Protein AF-A0A9D6KV02-F1 (afdb_monomer)

Solvent-accessible surface area (backbone atoms only — not comparable to full-atom values): 10091 Å² total; per-residue (Å²): 107,72,66,57,52,49,53,54,52,37,73,76,33,84,81,65,69,46,78,44,68,48,78,62,62,64,63,90,76,73,94,78,85,58,59,56,66,60,50,36,53,52,52,52,52,53,48,44,54,51,45,50,55,50,26,74,73,31,97,54,33,43,70,50,63,55,29,54,71,45,64,37,100,57,40,92,70,28,36,41,98,81,69,49,51,65,32,66,74,56,52,51,51,52,52,52,52,48,38,58,74,78,36,56,73,59,57,38,94,46,91,88,52,45,41,70,38,26,28,70,44,34,56,71,57,43,50,33,35,75,72,65,78,39,94,44,56,53,58,46,34,76,76,46,28,64,83,70,65,57,56,62,48,43,97,70,77,60,68,67,45,44,76,69,65,77,44,82,78,133

Nearest PDB structures (foldseek):
  2hsj-assembly1_D  TM=6.815E-01  e=3.889E-03  Streptococcus pneumoniae TIGR4
  8ik1-assembly2_B  TM=6.808E-01  e=4.193E-02  Geobacillus sp. PA-3
  7e16-assembly2_B  TM=6.467E-01  e=3.700E-02  Geobacillus thermodenitrificans
  8ik1-assembly1_A  TM=6.399E-01  e=3.939E-02  Geobacillus sp. PA-3
  3iqx-assembly1_B  TM=4.092E-01  e=9.707E+00  Thermochaetoides thermophila

Sequence (170 aa):
ALETLHVVARSANPRLKTIVTVSPVPLETTFSGQDIFVANMHSKSVLRAAAERFAQAHADVDYFPSYEMVLGPARNEAFARDCLHVRDPLVRAVIGRFVELYLPNLRSGDPNFVEMLYLAANPDVEDAIRRGELISGFHHWRDIGQREGRRLAPEVIPESLYTLGVIDPP

Mean predicted aligned error: 10.39 Å

Secondary structure (DSSP, 8-state):
-HHHHHHHHHHH-TT--EEE----PPPS--SSSS-HHHHHHHHHHHHHHHHHHHHHH-TTEEE--HHHHHHSTTGGGTB-TTSSSBPHHHHHHHHHHHHHHH-TTTS-SSTT--HHHHHHH-HHHHHHHHTTS-S-HHHHIIIIITTTT--SS-SS--HHHHHTTSS---

Structure (mmCIF, N/CA/C/O backbone):
data_AF-A0A9D6KV02-F1
#
_entry.id   AF-A0A9D6KV02-F1
#
loop_
_atom_site.group_PDB
_atom_site.id
_atom_site.type_symbol
_atom_site.label_atom_id
_atom_site.label_alt_id
_atom_site.label_comp_id
_atom_site.label_asym_id
_atom_site.label_entity_id
_atom_site.label_seq_id
_atom_site.pdbx_PDB_ins_code
_atom_site.Cartn_x
_atom_site.Cartn_y
_atom_site.Cartn_z
_atom_site.occupancy
_atom_site.B_iso_or_equiv
_atom_site.auth_seq_id
_atom_site.auth_comp_id
_atom_site.auth_asym_id
_atom_site.auth_atom_id
_atom_site.pdbx_PDB_model_num
ATOM 1 N N . ALA A 1 1 ? -18.320 4.561 2.878 1.00 83.75 1 ALA A N 1
ATOM 2 C CA . ALA A 1 1 ? -17.256 5.185 2.063 1.00 83.75 1 ALA A CA 1
ATOM 3 C C . ALA A 1 1 ? -16.499 4.140 1.245 1.00 83.75 1 ALA A C 1
ATOM 5 O O . ALA A 1 1 ? -16.629 4.183 0.031 1.00 83.75 1 ALA A O 1
ATOM 6 N N . LEU A 1 2 ? -15.794 3.182 1.873 1.00 92.25 2 LEU A N 1
ATOM 7 C CA . LEU A 1 2 ? -15.086 2.099 1.158 1.00 92.25 2 LEU A CA 1
ATOM 8 C C . LEU A 1 2 ? -16.003 1.315 0.207 1.00 92.25 2 LEU A C 1
ATOM 10 O O . LEU A 1 2 ? -15.686 1.183 -0.966 1.00 92.25 2 LEU A O 1
ATOM 14 N N . GLU A 1 3 ? -17.189 0.926 0.679 1.00 96.00 3 GLU A N 1
ATOM 15 C CA . GLU A 1 3 ? -18.205 0.248 -0.143 1.00 96.00 3 GLU A CA 1
ATOM 16 C C . GLU A 1 3 ? -18.599 1.042 -1.396 1.00 96.00 3 GLU A C 1
ATOM 18 O O . GLU A 1 3 ? -18.654 0.517 -2.502 1.00 96.00 3 GLU A O 1
ATOM 23 N N . THR A 1 4 ? -18.831 2.347 -1.246 1.00 95.94 4 THR A N 1
ATOM 24 C CA . THR A 1 4 ? -19.195 3.220 -2.367 1.00 95.94 4 THR A CA 1
ATOM 25 C C . THR A 1 4 ? -18.056 3.326 -3.380 1.00 95.94 4 THR A C 1
ATOM 27 O O . THR A 1 4 ? -18.296 3.219 -4.579 1.00 95.94 4 THR A O 1
ATOM 30 N N . LEU A 1 5 ? -16.817 3.497 -2.903 1.00 94.44 5 LEU A N 1
ATOM 31 C CA . LEU A 1 5 ? -15.619 3.515 -3.748 1.00 94.44 5 LEU A CA 1
ATOM 32 C C . LEU A 1 5 ? -15.464 2.205 -4.520 1.00 94.44 5 LEU A C 1
ATOM 34 O O . LEU A 1 5 ? -15.220 2.234 -5.723 1.00 94.44 5 LEU A O 1
ATOM 38 N N . HIS A 1 6 ? -15.660 1.076 -3.842 1.00 96.38 6 HIS A N 1
ATOM 39 C CA . HIS A 1 6 ? -15.595 -0.248 -4.441 1.00 96.38 6 HIS A CA 1
ATOM 40 C C . HIS A 1 6 ? -16.608 -0.406 -5.577 1.00 96.38 6 HIS A C 1
ATOM 42 O O . HIS A 1 6 ? -16.229 -0.731 -6.700 1.00 96.38 6 HIS A O 1
ATOM 48 N N . VAL A 1 7 ? -17.881 -0.086 -5.321 1.00 96.00 7 VAL A N 1
ATOM 49 C CA . VAL A 1 7 ? -18.949 -0.174 -6.327 1.00 96.00 7 VAL A CA 1
ATOM 50 C C . VAL A 1 7 ? -18.638 0.696 -7.543 1.00 96.00 7 VAL A C 1
ATOM 52 O O . VAL A 1 7 ? -18.736 0.223 -8.677 1.00 96.00 7 VAL A O 1
ATOM 55 N N . VAL A 1 8 ? -18.228 1.950 -7.332 1.00 96.81 8 VAL A N 1
ATOM 56 C CA . VAL A 1 8 ? -17.901 2.874 -8.430 1.00 96.81 8 VAL A CA 1
ATOM 57 C C . VAL A 1 8 ? -16.713 2.354 -9.242 1.00 96.81 8 VAL A C 1
ATOM 59 O O . VAL A 1 8 ? -16.792 2.274 -10.469 1.00 96.81 8 VAL A O 1
ATOM 62 N N . ALA A 1 9 ? -15.637 1.936 -8.576 1.00 93.56 9 ALA A N 1
ATOM 63 C CA . ALA A 1 9 ? -14.428 1.463 -9.242 1.00 93.56 9 ALA A CA 1
ATOM 64 C C . ALA A 1 9 ? -14.667 0.164 -10.035 1.00 93.56 9 ALA A C 1
ATOM 66 O O . ALA A 1 9 ? -14.190 0.027 -11.162 1.00 93.56 9 ALA A O 1
ATOM 67 N N . ARG A 1 10 ? -15.466 -0.762 -9.495 1.00 94.88 10 ARG A N 1
ATOM 68 C CA . ARG A 1 10 ? -15.833 -2.028 -10.150 1.00 94.88 10 ARG A CA 1
ATOM 69 C C . ARG A 1 10 ? -16.818 -1.843 -11.298 1.00 94.88 10 ARG A C 1
ATOM 71 O O . ARG A 1 10 ? -16.741 -2.578 -12.279 1.00 94.88 10 ARG A O 1
ATOM 78 N N . SER A 1 11 ? -17.693 -0.842 -11.208 1.00 95.75 11 SER A N 1
ATOM 79 C CA . SER A 1 11 ? -18.573 -0.458 -12.317 1.00 95.75 11 SER A CA 1
ATOM 80 C C . SER A 1 11 ? -17.769 0.078 -13.505 1.00 95.75 11 SER A C 1
ATOM 82 O O . SER A 1 11 ? -18.119 -0.192 -14.650 1.00 95.75 11 SER A O 1
ATOM 84 N N . ALA A 1 12 ? -16.668 0.791 -13.241 1.00 95.62 12 ALA A N 1
ATOM 85 C CA . ALA A 1 12 ? -15.749 1.251 -14.280 1.00 95.62 12 ALA A CA 1
ATOM 86 C C . ALA A 1 12 ? -14.837 0.128 -14.811 1.00 95.62 12 ALA A C 1
ATOM 88 O O . ALA A 1 12 ? -14.554 0.076 -16.006 1.00 95.62 12 ALA A O 1
ATOM 89 N N . ASN A 1 13 ? -14.375 -0.780 -13.943 1.00 94.75 13 ASN A N 1
ATOM 90 C CA . ASN A 1 13 ? -13.546 -1.921 -14.326 1.00 94.75 13 ASN A CA 1
ATOM 91 C C . ASN A 1 13 ? -13.897 -3.186 -13.511 1.00 94.75 13 ASN A C 1
ATOM 93 O O . ASN A 1 13 ? -13.367 -3.381 -12.412 1.00 94.75 13 ASN A O 1
ATOM 97 N N . PRO A 1 14 ? -14.688 -4.118 -14.079 1.00 93.38 14 PRO A N 1
ATOM 98 C CA . PRO A 1 14 ? -15.067 -5.372 -13.418 1.00 93.38 14 PRO A CA 1
ATOM 99 C C . PRO A 1 14 ? -13.917 -6.369 -13.199 1.00 93.38 14 PRO A C 1
ATOM 101 O O . PRO A 1 14 ? -14.134 -7.455 -12.660 1.00 93.38 14 PRO A O 1
ATOM 104 N N . ARG A 1 15 ? -12.694 -6.057 -13.641 1.00 92.19 15 ARG A N 1
ATOM 105 C CA . ARG A 1 15 ? -11.486 -6.857 -13.382 1.00 92.19 15 ARG A CA 1
ATOM 106 C C . ARG A 1 15 ? -10.552 -6.208 -12.361 1.00 92.19 15 ARG A C 1
ATOM 108 O O . ARG A 1 15 ? -9.529 -6.804 -12.037 1.00 92.19 15 ARG A O 1
ATOM 115 N N . LEU A 1 16 ? -10.880 -5.012 -11.866 1.00 91.62 16 LEU A N 1
ATOM 116 C CA . LEU A 1 16 ? -10.072 -4.317 -10.872 1.00 91.62 16 LEU A CA 1
ATOM 117 C C . LEU A 1 16 ? -9.958 -5.168 -9.604 1.00 91.62 16 LEU A C 1
ATOM 119 O O . LEU A 1 16 ? -10.975 -5.615 -9.080 1.00 91.62 16 LEU A O 1
ATOM 123 N N . LYS A 1 17 ? -8.730 -5.362 -9.127 1.00 94.00 17 LYS A N 1
ATOM 124 C CA . LYS A 1 17 ? -8.439 -5.871 -7.785 1.00 94.00 17 LYS A CA 1
ATOM 125 C C . LYS A 1 17 ? -7.969 -4.704 -6.931 1.00 94.00 17 LYS A C 1
ATOM 127 O O . LYS A 1 17 ? -7.258 -3.834 -7.433 1.00 94.00 17 LYS A O 1
ATOM 132 N N . THR A 1 18 ? -8.359 -4.682 -5.666 1.00 95.50 18 THR A N 1
ATOM 133 C CA . THR A 1 18 ? -8.030 -3.590 -4.745 1.00 95.50 18 THR A CA 1
ATOM 134 C C . THR A 1 18 ? -7.154 -4.108 -3.619 1.00 95.50 18 THR A C 1
ATOM 136 O O . THR A 1 18 ? -7.405 -5.176 -3.076 1.00 95.50 18 THR A O 1
ATOM 139 N N . ILE A 1 19 ? -6.150 -3.327 -3.231 1.00 96.75 19 ILE A N 1
ATOM 140 C CA . ILE A 1 19 ? -5.384 -3.572 -2.011 1.00 96.75 19 ILE A CA 1
ATOM 141 C C . ILE A 1 19 ? -5.677 -2.422 -1.054 1.00 96.75 19 ILE A C 1
ATOM 143 O O . ILE A 1 19 ? -5.558 -1.254 -1.428 1.00 96.75 19 ILE A O 1
ATOM 147 N N . VAL A 1 20 ? -6.073 -2.747 0.172 1.00 97.06 20 VAL A N 1
ATOM 148 C CA . VAL A 1 20 ? -6.312 -1.783 1.247 1.00 97.06 20 VAL A CA 1
ATOM 149 C C . VAL A 1 20 ? -5.268 -1.969 2.347 1.00 97.06 20 VAL A C 1
ATOM 151 O O . VAL A 1 20 ? -4.855 -3.080 2.656 1.00 97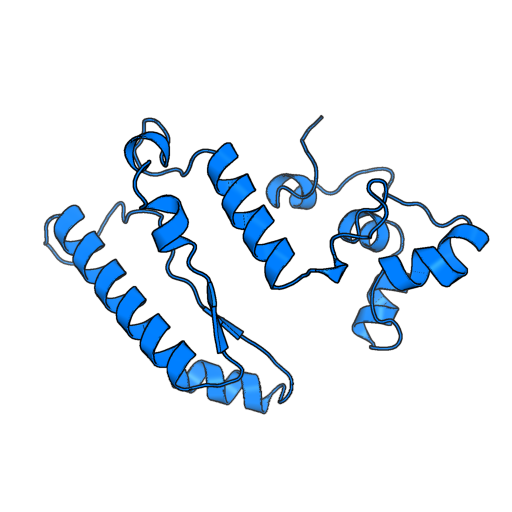.06 20 VAL A O 1
ATOM 154 N N . THR A 1 21 ? -4.812 -0.875 2.949 1.00 96.44 21 THR A N 1
ATOM 155 C CA . THR A 1 21 ? -3.851 -0.901 4.059 1.00 96.44 21 THR A CA 1
ATOM 156 C C . THR A 1 21 ? -4.134 0.242 5.023 1.00 96.44 21 THR A C 1
ATOM 158 O O . THR A 1 21 ? -4.676 1.279 4.636 1.00 96.44 21 THR A O 1
ATOM 161 N N . VAL A 1 22 ? -3.716 0.085 6.278 1.00 96.00 22 VAL A N 1
ATOM 162 C CA . VAL A 1 22 ? -3.598 1.199 7.226 1.00 96.00 22 VAL A CA 1
ATOM 163 C C . VAL A 1 22 ? -2.154 1.686 7.226 1.00 96.00 22 VAL A C 1
ATOM 165 O O . VAL A 1 22 ? -1.230 0.883 7.241 1.00 96.00 22 VAL A O 1
ATOM 168 N N . SER A 1 23 ? -1.941 3.001 7.179 1.00 91.62 23 SER A N 1
ATOM 169 C CA . SER A 1 23 ? -0.585 3.555 7.258 1.00 91.62 23 SER A CA 1
ATOM 170 C C . SER A 1 23 ? -0.049 3.473 8.696 1.00 91.62 23 SER A C 1
ATOM 172 O O . SER A 1 23 ? -0.779 3.856 9.620 1.00 91.62 23 SER A O 1
ATOM 174 N N . PRO A 1 24 ? 1.209 3.051 8.912 1.00 88.94 24 PRO A N 1
ATOM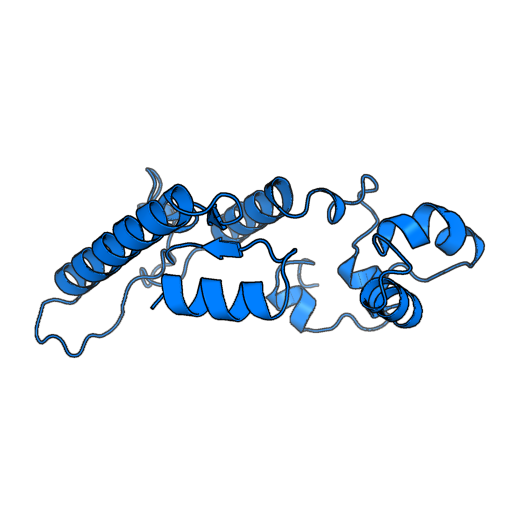 175 C CA . PRO A 1 24 ? 1.849 3.043 10.229 1.00 88.94 24 PRO A CA 1
ATOM 176 C C . PRO A 1 24 ? 2.282 4.425 10.722 1.00 88.94 24 PRO A C 1
ATOM 178 O O . PRO A 1 24 ? 2.598 4.568 11.900 1.00 88.94 24 PRO A O 1
ATOM 181 N N . VAL A 1 25 ? 2.282 5.437 9.848 1.00 88.25 25 VAL A N 1
ATOM 182 C CA . VAL A 1 25 ? 2.741 6.790 10.184 1.00 88.25 25 VAL A CA 1
ATOM 183 C C . VAL A 1 25 ? 1.822 7.398 11.255 1.00 88.25 25 VAL A C 1
ATOM 185 O O . VAL A 1 25 ? 0.601 7.457 11.026 1.00 88.25 25 VAL A O 1
ATOM 188 N N . PRO A 1 26 ? 2.357 7.805 12.422 1.00 84.56 26 PRO A N 1
ATOM 189 C CA . PRO A 1 26 ? 1.577 8.438 13.480 1.00 84.56 26 PRO A CA 1
ATOM 190 C C . PRO A 1 26 ? 0.970 9.772 13.036 1.00 84.56 26 PRO A C 1
ATOM 192 O O . PRO A 1 26 ? 1.524 10.470 12.193 1.00 84.56 26 PRO A O 1
ATOM 195 N N . LEU A 1 27 ? -0.171 10.140 13.619 1.00 85.31 27 LEU A N 1
ATOM 196 C CA . LEU A 1 27 ? -0.705 11.495 13.488 1.00 85.31 27 LEU A CA 1
ATOM 197 C C . LEU A 1 27 ? 0.160 12.489 14.274 1.00 85.31 27 LEU A C 1
ATOM 199 O O . LEU A 1 27 ? 0.480 12.240 15.434 1.00 85.31 27 LEU A O 1
ATOM 203 N N . GLU A 1 28 ? 0.465 13.633 13.662 1.00 78.12 28 GLU A N 1
ATOM 204 C CA . GLU A 1 28 ? 1.192 14.737 14.309 1.00 78.12 28 GLU A CA 1
ATOM 205 C C . GLU A 1 28 ? 0.257 15.725 15.017 1.00 78.12 28 GLU A C 1
ATOM 207 O O . GLU A 1 28 ? 0.569 16.232 16.091 1.00 78.12 28 GLU A O 1
ATOM 212 N N . THR A 1 29 ? -0.910 15.999 14.428 1.00 79.81 29 THR A N 1
ATOM 213 C CA . THR A 1 29 ? -1.909 16.924 14.975 1.00 79.81 29 THR A CA 1
ATOM 214 C C . THR A 1 29 ? -3.323 16.394 14.754 1.00 79.81 29 THR A C 1
ATOM 216 O O . THR A 1 29 ? -3.580 15.586 13.860 1.00 79.81 29 THR A O 1
ATOM 219 N N . THR A 1 30 ? -4.256 16.826 15.602 1.00 80.38 30 THR A N 1
ATOM 220 C CA . THR A 1 30 ? -5.675 16.466 15.515 1.00 80.38 30 THR A CA 1
ATOM 221 C C . THR A 1 30 ? -6.550 17.637 15.952 1.00 80.38 30 THR A C 1
ATOM 223 O O . THR A 1 30 ? -6.220 18.353 16.895 1.00 80.38 30 THR A O 1
ATOM 226 N N . PHE A 1 31 ? -7.707 17.802 15.310 1.00 84.19 31 PHE A N 1
ATOM 227 C CA . PHE A 1 31 ? -8.739 18.770 15.706 1.00 84.19 31 PHE A CA 1
ATOM 228 C C . PHE A 1 31 ? -9.739 18.192 16.723 1.00 84.19 31 PHE A C 1
ATOM 230 O O . PHE A 1 31 ? -10.785 18.782 16.972 1.00 84.19 31 PHE A O 1
ATOM 237 N N . SER A 1 32 ? -9.450 17.022 17.303 1.00 83.62 32 SER A N 1
ATOM 238 C CA . SER A 1 32 ? -10.363 16.325 18.2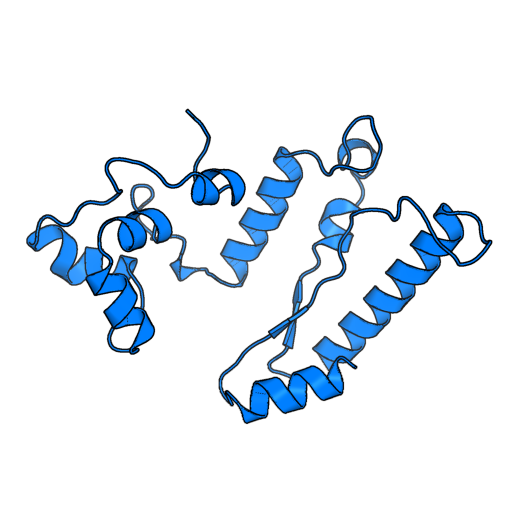19 1.00 83.62 32 SER A CA 1
ATOM 239 C C . SER A 1 32 ? -10.381 16.879 19.647 1.00 83.62 32 SER A C 1
ATOM 241 O O . SER A 1 32 ? -11.213 16.451 20.442 1.00 83.62 32 SER A O 1
ATOM 243 N N . GLY A 1 33 ? -9.451 17.773 20.005 1.00 85.88 33 GLY A N 1
ATOM 244 C CA . GLY A 1 33 ? -9.270 18.246 21.385 1.00 85.88 33 GLY A CA 1
ATOM 245 C C . GLY A 1 33 ? -8.774 17.168 22.363 1.00 85.88 33 GLY A C 1
ATOM 246 O O . GLY A 1 33 ? -8.701 17.420 23.562 1.00 85.88 33 GLY A O 1
ATOM 247 N N . GLN A 1 34 ? -8.445 15.971 21.867 1.00 89.38 34 GLN A N 1
ATOM 248 C CA . GLN A 1 34 ? -7.885 14.869 22.648 1.00 89.38 34 GLN A CA 1
ATOM 249 C C . GLN A 1 34 ? -6.358 14.860 22.561 1.00 89.38 34 GLN A C 1
ATOM 251 O O . GLN A 1 34 ? -5.781 15.402 21.617 1.00 89.38 34 GLN A O 1
ATOM 256 N N . ASP A 1 35 ? -5.719 14.176 23.512 1.00 92.25 35 ASP A N 1
ATOM 257 C CA . ASP A 1 35 ? -4.299 13.840 23.416 1.00 92.25 35 ASP A CA 1
ATOM 258 C C . ASP A 1 35 ? -3.991 13.136 22.082 1.00 92.25 35 ASP A C 1
ATOM 260 O O . ASP A 1 35 ? -4.752 12.278 21.618 1.00 92.25 35 ASP A O 1
ATOM 264 N N . ILE A 1 36 ? -2.869 13.509 21.463 1.00 90.75 36 ILE A N 1
ATOM 265 C CA . ILE A 1 36 ? -2.509 13.051 20.120 1.00 90.75 36 ILE A CA 1
ATOM 266 C C . ILE A 1 36 ? -2.304 11.535 20.058 1.00 90.75 36 ILE A C 1
ATOM 268 O O . ILE A 1 36 ? -2.693 10.911 19.070 1.00 90.75 36 ILE A O 1
ATOM 272 N N . PHE A 1 37 ? -1.776 10.907 21.113 1.00 88.75 37 PHE A N 1
ATOM 273 C CA . PHE A 1 37 ? -1.589 9.459 21.142 1.00 88.75 37 PHE A CA 1
ATOM 274 C C . PHE A 1 37 ? -2.925 8.737 21.252 1.00 88.75 37 PHE A C 1
ATOM 276 O O . PHE A 1 37 ? -3.147 7.759 20.538 1.00 88.75 37 PHE A O 1
ATOM 283 N N . VAL A 1 38 ? -3.835 9.241 22.090 1.00 92.25 38 VAL A N 1
ATOM 284 C CA . VAL A 1 38 ? -5.195 8.696 22.216 1.00 92.25 38 VAL A CA 1
ATOM 285 C C . VAL A 1 38 ? -5.946 8.818 20.889 1.00 92.25 38 VAL A C 1
ATOM 287 O O . VAL A 1 38 ? -6.513 7.835 20.407 1.00 92.25 38 VAL A O 1
ATOM 290 N N . ALA A 1 39 ? -5.896 9.991 20.255 1.00 92.62 39 ALA A N 1
ATOM 291 C CA . ALA A 1 39 ? -6.536 10.232 18.966 1.00 92.62 39 ALA A CA 1
ATOM 292 C C . ALA A 1 39 ? -5.943 9.352 17.852 1.00 92.62 39 ALA A C 1
ATOM 294 O O . ALA A 1 39 ? -6.688 8.757 17.068 1.00 92.62 39 ALA A O 1
ATOM 295 N N . ASN A 1 40 ? -4.614 9.217 17.804 1.00 91.50 40 ASN A N 1
ATOM 296 C CA . ASN A 1 40 ? -3.922 8.352 16.853 1.00 91.50 40 ASN A CA 1
ATOM 297 C C . ASN A 1 40 ? -4.295 6.879 17.054 1.00 91.50 40 ASN A C 1
ATOM 299 O O . ASN A 1 40 ? -4.652 6.204 16.089 1.00 91.50 40 ASN A O 1
ATOM 303 N N . MET A 1 41 ? -4.276 6.387 18.295 1.00 92.25 41 MET A N 1
ATOM 304 C CA . MET A 1 41 ? -4.656 5.008 18.607 1.00 92.25 41 MET A CA 1
ATOM 305 C C . MET A 1 41 ? -6.100 4.712 18.211 1.00 92.25 41 MET A C 1
ATOM 307 O O . MET A 1 41 ? -6.363 3.685 17.582 1.00 92.25 41 MET A O 1
ATOM 311 N N . HIS A 1 42 ? -7.025 5.619 18.527 1.00 94.38 42 HIS A N 1
ATOM 312 C CA . HIS A 1 42 ? -8.426 5.480 18.147 1.00 94.38 42 HIS A CA 1
ATOM 313 C C . HIS A 1 42 ? -8.588 5.451 16.621 1.00 94.38 42 HIS A C 1
ATOM 315 O O . HIS A 1 42 ? -9.161 4.504 16.084 1.00 94.38 42 HIS A O 1
ATOM 321 N N . SER A 1 43 ? -8.019 6.433 15.917 1.00 93.81 43 SER A N 1
ATOM 322 C CA . SER A 1 43 ? -8.104 6.542 14.458 1.00 93.81 43 SER A CA 1
ATOM 323 C C . SER A 1 43 ? -7.554 5.298 13.753 1.00 93.81 43 SER A C 1
ATOM 325 O O . SER A 1 43 ? -8.248 4.684 12.941 1.00 93.81 43 SER A O 1
ATOM 327 N N . LYS A 1 44 ? -6.339 4.854 14.107 1.00 94.38 44 LYS A N 1
ATOM 328 C CA . LYS A 1 44 ? -5.711 3.685 13.473 1.00 94.38 44 LYS A CA 1
ATOM 329 C C . LYS A 1 44 ? -6.453 2.387 13.790 1.00 94.38 44 LYS A C 1
ATOM 331 O O . LYS A 1 44 ? -6.616 1.569 12.889 1.00 94.38 44 LYS A O 1
ATOM 336 N N . SER A 1 45 ? -6.966 2.222 15.012 1.00 95.38 45 SER A N 1
ATOM 337 C CA . SER A 1 45 ? -7.760 1.040 15.386 1.00 95.38 45 SER A CA 1
ATOM 338 C C . SER A 1 45 ? -9.076 0.968 14.607 1.00 95.38 45 SER A C 1
ATOM 340 O O . SER A 1 45 ? -9.428 -0.091 14.087 1.00 95.38 45 SER A O 1
ATOM 342 N N . VAL A 1 46 ? -9.779 2.100 14.461 1.00 96.31 46 VAL A N 1
ATOM 343 C CA . VAL A 1 46 ? -11.011 2.185 13.658 1.00 96.31 46 VAL A CA 1
ATOM 344 C C . VAL A 1 46 ? -10.723 1.882 12.188 1.00 96.31 46 VAL A C 1
ATOM 346 O O . VAL A 1 46 ? -11.414 1.056 11.590 1.00 96.31 46 VAL A O 1
ATOM 349 N N . LEU A 1 47 ? -9.683 2.493 11.611 1.00 96.69 47 LEU A N 1
ATOM 350 C CA . LEU A 1 47 ? -9.282 2.242 10.224 1.00 96.69 47 LEU A CA 1
ATOM 351 C C . LEU A 1 47 ? -8.888 0.781 10.000 1.00 96.69 47 LEU A C 1
ATOM 353 O O . LEU A 1 47 ? -9.263 0.199 8.984 1.00 96.69 47 LEU A O 1
ATOM 357 N N . ARG A 1 48 ? -8.183 0.167 10.954 1.00 97.06 48 ARG A N 1
ATOM 358 C CA . ARG A 1 48 ? -7.747 -1.227 10.851 1.00 97.06 48 ARG A CA 1
ATOM 359 C C . ARG A 1 48 ? -8.916 -2.197 10.874 1.00 97.06 48 ARG A C 1
ATOM 361 O O . ARG A 1 48 ? -8.961 -3.100 10.037 1.00 97.06 48 ARG A O 1
ATOM 368 N N . ALA A 1 49 ? -9.864 -1.988 11.785 1.00 97.62 49 ALA A N 1
ATOM 369 C CA . ALA A 1 49 ? -11.081 -2.787 11.858 1.00 97.62 49 ALA A CA 1
ATOM 370 C C . ALA A 1 49 ? -11.951 -2.612 10.602 1.00 97.62 49 ALA A C 1
ATOM 372 O O . ALA A 1 49 ? -12.493 -3.585 10.082 1.00 97.62 49 ALA A O 1
ATOM 373 N N . ALA A 1 50 ? -12.059 -1.384 10.083 1.00 97.81 50 ALA A N 1
ATOM 374 C CA . ALA A 1 50 ? -12.792 -1.105 8.851 1.00 97.81 50 ALA A CA 1
ATOM 375 C C . ALA A 1 50 ? -12.143 -1.769 7.625 1.00 97.81 50 ALA A C 1
ATOM 377 O O . ALA A 1 50 ? -12.852 -2.370 6.820 1.00 97.81 50 ALA A O 1
ATOM 378 N N . ALA A 1 51 ? -10.813 -1.699 7.504 1.00 97.88 51 ALA A N 1
ATOM 379 C CA . ALA A 1 51 ? -10.064 -2.325 6.418 1.00 97.88 51 ALA A CA 1
ATOM 380 C C . ALA A 1 51 ? -10.183 -3.857 6.441 1.00 97.88 51 ALA A C 1
ATOM 382 O O . ALA A 1 51 ? -10.415 -4.448 5.392 1.00 97.88 51 ALA A O 1
ATOM 383 N N . GLU A 1 52 ? -10.112 -4.483 7.626 1.00 97.38 52 GLU A N 1
ATOM 384 C CA . GLU A 1 52 ? -10.327 -5.933 7.779 1.00 97.38 52 GLU A CA 1
ATOM 385 C C . GLU A 1 52 ? -11.698 -6.340 7.257 1.00 97.38 52 GLU A C 1
ATOM 387 O O . GLU A 1 52 ? -11.822 -7.217 6.409 1.00 97.38 52 GLU A O 1
ATOM 392 N N . ARG A 1 53 ? -12.743 -5.677 7.764 1.00 97.94 53 ARG A N 1
ATOM 393 C CA . ARG A 1 53 ? -14.123 -6.003 7.409 1.00 97.94 53 ARG A CA 1
ATOM 394 C C . ARG A 1 53 ? -14.368 -5.830 5.918 1.00 97.94 53 ARG A C 1
ATOM 396 O O . ARG A 1 53 ? -15.104 -6.618 5.341 1.00 97.94 53 ARG A O 1
ATOM 403 N N . PHE A 1 54 ? -13.764 -4.809 5.317 1.00 98.12 54 PHE A N 1
ATOM 404 C CA . PHE A 1 54 ? -13.869 -4.559 3.888 1.00 98.12 54 PHE A CA 1
ATOM 405 C C . PHE A 1 54 ? -13.165 -5.653 3.069 1.00 98.12 54 PHE A C 1
ATOM 407 O O . PHE A 1 54 ? -13.781 -6.208 2.168 1.00 98.12 54 PHE A O 1
ATOM 414 N N . ALA A 1 55 ? -11.936 -6.042 3.419 1.00 98.12 55 ALA A N 1
ATOM 415 C CA . ALA A 1 55 ? -11.241 -7.137 2.737 1.00 98.12 55 ALA A CA 1
ATOM 416 C C . ALA A 1 55 ? -11.972 -8.486 2.891 1.00 98.12 55 ALA A C 1
ATOM 418 O O . ALA A 1 55 ? -12.125 -9.227 1.929 1.00 98.12 55 ALA A O 1
ATOM 419 N N . GLN A 1 56 ? -12.515 -8.786 4.075 1.00 97.75 56 GLN A N 1
ATOM 420 C CA . GLN A 1 56 ? -13.282 -10.017 4.307 1.00 97.75 56 GLN A CA 1
ATOM 421 C C . GLN A 1 56 ? -14.610 -10.070 3.537 1.00 97.75 56 GLN A C 1
ATOM 423 O O . GLN A 1 56 ? -15.110 -11.157 3.250 1.00 97.75 56 GLN A O 1
ATOM 428 N N . ALA A 1 57 ? -15.209 -8.916 3.235 1.00 97.81 57 ALA A N 1
ATOM 429 C CA . ALA A 1 57 ? -16.497 -8.838 2.552 1.00 97.81 57 ALA A CA 1
ATOM 430 C C . ALA A 1 57 ? -16.393 -8.997 1.026 1.00 97.81 57 ALA A C 1
ATOM 432 O O . ALA A 1 57 ? -17.386 -9.360 0.395 1.00 97.81 57 ALA A O 1
ATOM 433 N N . HIS A 1 58 ? -15.219 -8.749 0.435 1.00 97.31 58 HIS A N 1
ATOM 434 C CA . HIS A 1 58 ? -15.044 -8.656 -1.017 1.00 97.31 58 HIS A CA 1
ATOM 435 C C . HIS A 1 58 ? -13.870 -9.511 -1.495 1.00 97.31 58 HIS A C 1
ATOM 437 O O . HIS A 1 58 ? -12.719 -9.241 -1.174 1.00 97.31 58 HIS A O 1
ATOM 443 N N . ALA A 1 59 ? -14.145 -10.521 -2.323 1.00 95.94 59 ALA A N 1
ATOM 444 C CA . ALA A 1 59 ? -13.133 -11.482 -2.780 1.00 95.94 59 ALA A CA 1
ATOM 445 C C . ALA A 1 59 ? -12.028 -10.878 -3.676 1.00 95.94 59 ALA A C 1
ATOM 447 O O . ALA A 1 59 ? -10.990 -11.503 -3.886 1.00 95.94 59 ALA A O 1
ATOM 448 N N . ASP A 1 60 ? -12.251 -9.695 -4.245 1.00 96.19 60 ASP A N 1
ATOM 449 C CA . ASP A 1 60 ? -11.292 -8.951 -5.066 1.00 96.19 60 ASP A CA 1
ATOM 450 C C . ASP A 1 60 ? -10.561 -7.839 -4.294 1.00 96.19 60 ASP A C 1
ATOM 452 O O . ASP A 1 60 ? -9.854 -7.026 -4.900 1.00 96.19 60 ASP A O 1
ATOM 456 N N . VAL A 1 61 ? -10.710 -7.812 -2.967 1.00 97.88 61 VAL A N 1
A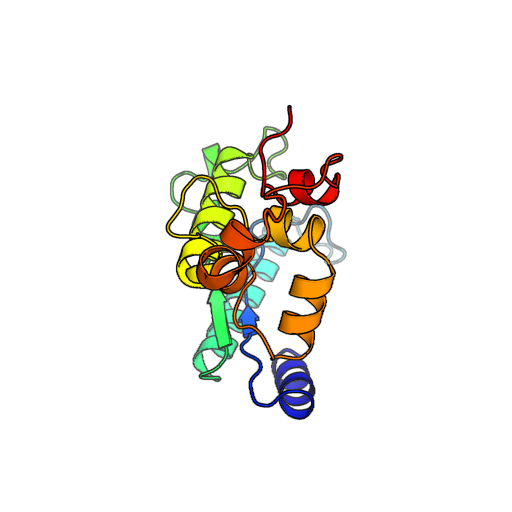TOM 457 C CA . VAL A 1 61 ? -10.024 -6.889 -2.065 1.00 97.88 61 VAL A CA 1
ATOM 458 C C . VAL A 1 61 ? -9.084 -7.669 -1.150 1.00 97.88 61 VAL A C 1
ATOM 460 O O . VAL A 1 61 ? -9.513 -8.587 -0.461 1.00 97.88 61 VAL A O 1
ATOM 463 N N . ASP A 1 62 ? -7.816 -7.265 -1.094 1.00 97.88 62 ASP A N 1
ATOM 464 C CA . ASP A 1 62 ? -6.839 -7.812 -0.147 1.00 97.88 62 ASP A CA 1
ATOM 465 C C . ASP A 1 62 ? -6.391 -6.751 0.869 1.00 97.88 62 ASP A C 1
ATOM 467 O O . ASP A 1 62 ? -6.324 -5.558 0.552 1.00 97.88 62 ASP A O 1
ATOM 471 N N . TYR A 1 63 ? -6.071 -7.176 2.091 1.00 97.88 63 TYR A N 1
ATOM 472 C CA . TYR A 1 63 ? -5.488 -6.316 3.119 1.00 97.88 63 TYR A CA 1
ATOM 473 C C . TYR A 1 63 ? -3.971 -6.510 3.171 1.00 97.88 63 TYR A C 1
ATOM 475 O O . TYR A 1 63 ? -3.474 -7.573 3.540 1.00 97.88 63 TYR A O 1
ATOM 483 N N . PHE A 1 64 ? -3.209 -5.455 2.874 1.00 97.50 64 PHE A N 1
ATOM 484 C CA . PHE A 1 64 ? -1.757 -5.479 3.035 1.00 97.50 64 PHE A CA 1
ATOM 485 C C . PHE A 1 64 ? -1.344 -4.980 4.433 1.00 97.50 64 PHE A C 1
ATOM 487 O O . PHE A 1 64 ? -1.631 -3.831 4.775 1.00 97.50 64 PHE A O 1
ATOM 494 N N . PRO A 1 65 ? -0.629 -5.785 5.246 1.00 95.69 65 PRO A N 1
ATOM 495 C CA . PRO A 1 65 ? -0.389 -5.493 6.662 1.00 95.69 65 PRO A CA 1
ATOM 496 C C . PRO A 1 65 ? 0.793 -4.541 6.916 1.00 95.69 65 PRO A C 1
ATOM 498 O O . PRO A 1 65 ? 1.616 -4.783 7.798 1.00 95.69 65 PRO A O 1
ATOM 501 N N . SER A 1 66 ? 0.911 -3.439 6.163 1.00 93.69 66 SER A N 1
ATOM 502 C CA . SER A 1 66 ? 2.031 -2.495 6.356 1.00 93.69 66 SER A CA 1
ATOM 503 C C . SER A 1 66 ? 2.031 -1.847 7.749 1.00 93.69 66 SER A C 1
ATOM 505 O O . SER A 1 66 ? 3.097 -1.582 8.306 1.00 93.69 66 SER A O 1
ATOM 507 N N . TYR A 1 67 ? 0.847 -1.656 8.345 1.00 93.44 67 TYR A N 1
ATOM 508 C CA . TYR A 1 67 ? 0.677 -1.159 9.711 1.00 93.44 67 TYR A CA 1
ATOM 509 C C . TYR A 1 67 ? 1.359 -2.078 10.731 1.00 93.44 67 TYR A C 1
ATOM 511 O O . TYR A 1 67 ? 2.195 -1.637 11.521 1.00 93.44 67 TYR A O 1
ATOM 519 N N . GLU A 1 68 ? 1.042 -3.370 10.679 1.00 93.06 68 GLU A N 1
ATOM 520 C CA . GLU A 1 68 ? 1.574 -4.389 11.581 1.00 93.06 68 GLU A CA 1
ATOM 521 C C . GLU A 1 68 ? 3.061 -4.648 11.350 1.00 93.06 68 GLU A C 1
ATOM 523 O O . GLU A 1 68 ? 3.807 -4.823 12.311 1.00 93.06 68 GLU A O 1
ATOM 528 N N . MET A 1 69 ? 3.503 -4.642 10.090 1.00 90.88 69 MET A N 1
ATOM 529 C CA . MET A 1 69 ? 4.913 -4.834 9.740 1.00 90.88 69 MET A CA 1
ATOM 530 C C . MET A 1 69 ? 5.812 -3.772 10.379 1.00 90.88 69 MET A C 1
ATOM 532 O O . MET A 1 69 ? 6.933 -4.083 10.773 1.00 90.88 69 MET A O 1
ATOM 536 N N . VAL A 1 70 ? 5.321 -2.535 10.511 1.00 88.88 70 VAL A N 1
ATOM 537 C CA . VAL A 1 70 ? 6.076 -1.440 11.133 1.00 88.88 70 VAL A CA 1
ATOM 538 C C . VAL A 1 70 ? 5.893 -1.394 12.652 1.00 88.88 70 VAL A C 1
ATOM 540 O O . VAL A 1 70 ? 6.846 -1.110 13.373 1.00 88.88 70 VAL A O 1
ATOM 543 N N . LEU A 1 71 ? 4.699 -1.695 13.169 1.00 86.12 71 LEU A N 1
ATOM 544 C CA . LEU A 1 71 ? 4.412 -1.643 14.611 1.00 86.12 71 LEU A CA 1
ATOM 545 C C . LEU A 1 71 ? 4.715 -2.933 15.381 1.00 86.12 71 LEU A C 1
ATOM 547 O O . LEU A 1 71 ? 4.489 -2.978 16.591 1.00 86.12 71 LEU A O 1
ATOM 551 N N . GLY A 1 72 ? 5.218 -3.963 14.702 1.00 78.38 72 GLY A N 1
ATOM 552 C CA . GLY A 1 72 ? 5.623 -5.231 15.296 1.00 78.38 72 GLY A CA 1
ATOM 553 C C . GLY A 1 72 ? 6.733 -5.111 16.359 1.00 78.38 72 GLY A C 1
ATOM 554 O O . GLY A 1 72 ? 7.148 -4.016 16.746 1.00 78.38 72 GLY A O 1
ATOM 555 N N . PRO A 1 73 ? 7.258 -6.246 16.853 1.00 59.31 73 PRO A N 1
ATOM 556 C CA . PRO A 1 73 ? 8.099 -6.310 18.057 1.00 59.31 73 PRO A CA 1
ATOM 557 C C . PRO A 1 73 ? 9.401 -5.484 18.017 1.00 59.31 73 PRO A C 1
ATOM 559 O O . PRO A 1 73 ? 9.990 -5.240 19.065 1.00 59.31 73 PRO A O 1
ATOM 562 N N . ALA A 1 74 ? 9.822 -4.987 16.850 1.00 65.44 74 ALA A N 1
ATOM 563 C CA . ALA A 1 74 ? 10.950 -4.069 16.687 1.00 65.44 74 ALA A CA 1
ATOM 564 C C . ALA A 1 74 ? 10.535 -2.580 16.597 1.00 65.44 74 ALA A C 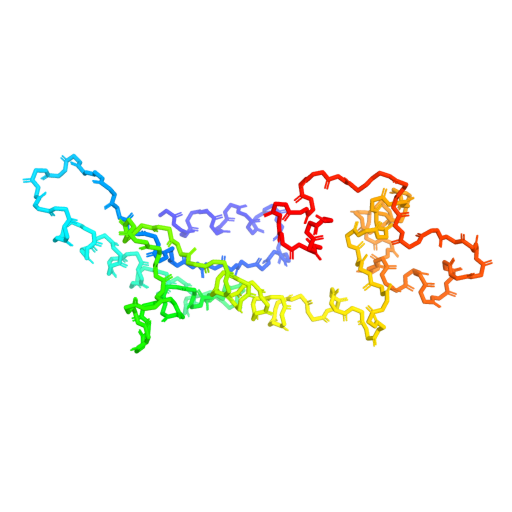1
ATOM 566 O O . ALA A 1 74 ? 11.245 -1.777 16.001 1.00 65.44 74 ALA A O 1
ATOM 567 N N . ARG A 1 75 ? 9.398 -2.165 17.180 1.00 65.38 75 ARG A N 1
ATOM 568 C CA . ARG A 1 75 ? 8.872 -0.783 17.084 1.00 65.38 75 ARG A CA 1
ATOM 569 C C . ARG A 1 75 ? 9.885 0.319 17.437 1.00 65.38 75 ARG A C 1
ATOM 571 O O . ARG A 1 75 ? 9.876 1.369 16.799 1.00 65.38 75 ARG A O 1
ATOM 578 N N . ASN A 1 76 ? 10.770 0.098 18.413 1.00 66.56 76 ASN A N 1
ATOM 579 C CA . ASN A 1 76 ? 11.805 1.080 18.800 1.00 66.56 76 ASN A CA 1
ATOM 580 C C . ASN A 1 76 ? 12.853 1.322 17.699 1.00 66.56 76 ASN A C 1
ATOM 582 O O . ASN A 1 76 ? 13.606 2.288 17.735 1.00 66.56 76 ASN A O 1
ATOM 586 N N . GLU A 1 77 ? 12.871 0.438 16.714 1.00 73.75 77 GLU A N 1
ATOM 587 C CA . GLU A 1 77 ? 13.710 0.436 15.532 1.00 73.75 77 GLU A CA 1
ATOM 588 C C . GLU A 1 77 ? 12.894 0.713 14.257 1.00 73.75 77 GLU A C 1
ATOM 590 O O . GLU A 1 77 ? 13.400 0.641 13.142 1.00 73.75 77 GLU A O 1
ATOM 595 N N . ALA A 1 78 ? 11.609 1.023 14.374 1.00 77.06 78 ALA A N 1
ATOM 596 C CA . ALA A 1 78 ? 10.785 1.273 13.203 1.00 77.06 78 ALA A CA 1
ATOM 597 C C . ALA A 1 78 ? 10.906 2.718 12.712 1.00 77.06 78 ALA A C 1
ATOM 599 O O . ALA A 1 78 ? 10.878 2.964 11.506 1.00 77.06 78 ALA A O 1
ATOM 600 N N . PHE A 1 79 ? 11.094 3.661 13.637 1.00 80.31 79 PHE A N 1
ATOM 601 C CA . PHE A 1 79 ? 11.060 5.094 13.362 1.00 80.31 79 PHE A CA 1
ATOM 602 C C . PHE A 1 79 ? 12.435 5.759 13.507 1.00 80.31 79 PHE A C 1
ATOM 604 O O . PHE A 1 79 ? 13.317 5.278 14.223 1.00 80.31 79 PHE A O 1
ATOM 611 N N . ALA A 1 80 ? 12.622 6.872 12.802 1.00 79.50 80 ALA A N 1
ATOM 612 C CA . ALA A 1 80 ? 13.723 7.797 12.990 1.00 79.50 80 ALA A CA 1
ATOM 613 C C . ALA A 1 80 ? 13.622 8.476 14.367 1.00 79.50 80 ALA A C 1
ATOM 615 O O . ALA A 1 80 ? 12.682 8.263 15.135 1.00 79.50 80 ALA A O 1
ATOM 616 N N . ARG A 1 81 ? 14.612 9.311 14.703 1.00 80.81 81 ARG A N 1
ATOM 617 C CA . ARG A 1 81 ? 14.683 9.973 16.020 1.00 80.81 81 ARG A CA 1
ATOM 618 C C . ARG A 1 81 ? 13.503 10.903 16.312 1.00 80.81 81 ARG A C 1
ATOM 620 O O . ARG A 1 81 ? 13.272 11.217 17.473 1.00 80.81 81 ARG A O 1
ATOM 627 N N . ASP A 1 82 ? 12.784 11.334 15.282 1.00 78.38 82 ASP A N 1
ATOM 628 C CA . ASP A 1 82 ? 11.565 12.134 15.403 1.00 78.38 82 ASP A CA 1
ATOM 629 C C . ASP A 1 82 ? 10.320 11.315 15.778 1.00 78.38 82 ASP A C 1
ATOM 631 O O . ASP A 1 82 ? 9.275 11.900 16.041 1.00 78.38 82 ASP A O 1
ATOM 635 N N . CYS A 1 83 ? 10.422 9.980 15.838 1.00 75.75 83 CYS A N 1
ATOM 636 C CA . CYS A 1 83 ? 9.317 9.057 16.104 1.00 75.75 83 CYS A CA 1
ATOM 637 C C . CYS A 1 83 ? 8.164 9.128 15.080 1.00 75.75 83 CYS A C 1
ATOM 639 O O . CYS A 1 83 ? 7.072 8.633 15.366 1.00 75.75 83 CYS A O 1
ATOM 641 N N . LEU A 1 84 ? 8.405 9.712 13.902 1.00 76.88 84 LEU A N 1
ATOM 642 C CA . LEU A 1 84 ? 7.409 9.947 12.853 1.00 76.88 84 LEU A CA 1
ATOM 643 C C . LEU A 1 84 ? 7.785 9.245 11.549 1.00 76.88 84 LEU A C 1
ATOM 645 O O . LEU A 1 84 ? 6.974 8.499 10.993 1.00 76.88 84 LEU A O 1
ATOM 649 N N . HIS A 1 85 ? 9.022 9.427 11.084 1.00 80.00 85 HIS A N 1
ATOM 650 C CA . HIS A 1 85 ? 9.477 8.848 9.823 1.00 80.00 85 HIS A CA 1
ATOM 651 C C . HIS A 1 85 ? 9.878 7.390 10.015 1.00 80.00 85 HIS A C 1
ATOM 653 O O . HIS A 1 85 ? 10.688 7.073 10.881 1.00 80.00 85 HIS A O 1
ATOM 659 N N . VAL A 1 86 ? 9.332 6.485 9.201 1.00 81.75 86 VAL A N 1
ATOM 660 C CA . VAL A 1 86 ? 9.779 5.085 9.181 1.00 81.75 86 VAL A CA 1
ATOM 661 C C . VAL A 1 86 ? 11.190 5.033 8.596 1.00 81.75 86 VAL A C 1
ATOM 663 O O . VAL A 1 86 ? 11.453 5.672 7.582 1.00 81.75 86 VAL A O 1
ATOM 666 N N . ARG A 1 87 ? 12.108 4.283 9.217 1.00 80.00 87 ARG A N 1
ATOM 667 C CA . ARG A 1 87 ? 13.495 4.181 8.729 1.00 80.00 87 ARG A CA 1
ATOM 668 C C . ARG A 1 87 ? 13.546 3.497 7.357 1.00 80.00 87 ARG A C 1
ATOM 670 O O . ARG A 1 87 ? 12.899 2.465 7.164 1.00 80.00 87 ARG A O 1
ATOM 677 N N . ASP A 1 88 ? 14.400 3.989 6.462 1.00 75.00 88 ASP A N 1
ATOM 678 C CA . ASP A 1 88 ? 14.533 3.486 5.084 1.00 75.00 88 ASP A CA 1
ATOM 679 C C . ASP A 1 88 ? 14.711 1.964 4.960 1.00 75.00 88 ASP A C 1
ATOM 681 O O . ASP A 1 88 ? 14.054 1.368 4.102 1.00 75.00 88 ASP A O 1
ATOM 685 N N . PRO A 1 89 ? 15.514 1.272 5.803 1.00 76.19 89 PRO A N 1
ATOM 686 C CA . PRO A 1 89 ? 15.633 -0.184 5.715 1.00 76.19 89 PRO A CA 1
ATOM 687 C C . PRO A 1 89 ? 14.295 -0.907 5.905 1.00 76.19 89 PRO A C 1
ATOM 689 O O . PRO A 1 89 ? 14.037 -1.926 5.265 1.00 76.19 89 PRO A O 1
ATOM 692 N N . LEU A 1 90 ? 13.422 -0.369 6.760 1.00 83.06 90 LEU A N 1
ATOM 693 C CA . LEU A 1 90 ? 12.111 -0.946 7.022 1.00 83.06 90 LEU A CA 1
ATOM 694 C C . LEU A 1 90 ? 11.114 -0.593 5.917 1.00 83.06 90 LEU A C 1
ATOM 696 O O . LEU A 1 90 ? 10.360 -1.467 5.495 1.00 83.06 90 LEU A O 1
ATOM 700 N N . VAL A 1 91 ? 11.157 0.635 5.385 1.00 83.19 91 VAL A N 1
ATOM 701 C CA . VAL A 1 91 ? 10.393 1.005 4.179 1.00 83.19 91 VAL A CA 1
ATOM 702 C C . VAL A 1 91 ? 10.729 0.046 3.037 1.00 83.19 91 VAL A C 1
ATOM 704 O O . VAL A 1 91 ? 9.831 -0.543 2.437 1.00 83.19 91 VAL A O 1
ATOM 707 N N . ARG A 1 92 ? 12.021 -0.202 2.799 1.00 77.00 92 ARG A N 1
ATOM 708 C CA . ARG A 1 92 ? 12.505 -1.132 1.773 1.00 77.00 92 ARG A CA 1
ATOM 709 C C . ARG A 1 92 ? 11.995 -2.557 1.990 1.00 77.00 92 ARG A C 1
ATOM 711 O O . ARG A 1 92 ? 11.588 -3.207 1.030 1.00 77.00 92 ARG A O 1
ATOM 718 N N . ALA A 1 93 ? 11.965 -3.037 3.233 1.00 82.88 93 ALA A N 1
ATOM 719 C CA . ALA A 1 93 ? 11.411 -4.351 3.558 1.00 82.88 93 ALA A CA 1
ATOM 720 C C . ALA A 1 93 ? 9.892 -4.428 3.304 1.00 82.88 93 ALA A C 1
ATOM 722 O O . ALA A 1 93 ? 9.414 -5.409 2.730 1.00 82.88 93 ALA A O 1
ATOM 723 N N . VAL A 1 94 ? 9.137 -3.386 3.677 1.00 87.56 94 VAL A N 1
ATOM 724 C CA . VAL A 1 94 ? 7.687 -3.298 3.431 1.00 87.56 94 VAL A CA 1
ATOM 725 C C . VAL A 1 94 ? 7.388 -3.303 1.933 1.00 87.56 94 VAL A C 1
ATOM 727 O O . VAL A 1 94 ? 6.595 -4.125 1.472 1.00 87.56 94 VAL A O 1
ATOM 730 N N . ILE A 1 95 ? 8.058 -2.447 1.159 1.00 85.94 95 ILE A N 1
ATOM 731 C CA . ILE A 1 95 ? 7.894 -2.384 -0.299 1.00 85.94 95 ILE A CA 1
ATOM 732 C C . ILE A 1 95 ? 8.334 -3.693 -0.958 1.00 85.94 95 ILE A C 1
ATOM 734 O O . ILE A 1 95 ? 7.617 -4.226 -1.804 1.00 85.94 95 ILE A O 1
ATOM 738 N N . GLY A 1 96 ? 9.462 -4.268 -0.533 1.00 80.81 96 GLY A N 1
ATOM 739 C CA . GLY A 1 96 ? 9.944 -5.549 -1.044 1.00 80.81 96 GLY A CA 1
ATOM 740 C C . GLY A 1 96 ? 8.918 -6.669 -0.874 1.00 80.81 96 GLY A C 1
ATOM 741 O O . GLY A 1 96 ? 8.675 -7.424 -1.817 1.00 80.81 96 GLY A O 1
ATOM 742 N N . ARG A 1 97 ? 8.259 -6.736 0.291 1.00 87.25 97 ARG A N 1
ATOM 743 C CA . ARG A 1 97 ? 7.197 -7.714 0.551 1.00 87.25 97 ARG A CA 1
ATOM 744 C C . ARG A 1 97 ? 5.934 -7.445 -0.265 1.00 87.25 97 ARG A C 1
ATOM 746 O O . ARG A 1 97 ? 5.308 -8.392 -0.732 1.00 87.25 97 ARG A O 1
ATOM 753 N N . PHE A 1 98 ? 5.560 -6.178 -0.447 1.00 89.94 98 PHE A N 1
ATOM 754 C CA . PHE A 1 98 ? 4.427 -5.799 -1.295 1.00 89.94 98 PHE A CA 1
ATOM 755 C C . PHE A 1 98 ? 4.636 -6.267 -2.740 1.00 89.94 98 PHE A C 1
ATOM 757 O O . PHE A 1 98 ? 3.769 -6.925 -3.314 1.00 89.94 98 PHE A O 1
ATOM 764 N N . VAL A 1 99 ? 5.810 -5.974 -3.307 1.00 84.44 99 VAL A N 1
ATOM 765 C CA . VAL A 1 99 ? 6.167 -6.374 -4.673 1.00 84.44 99 VAL A CA 1
ATOM 766 C C . VAL A 1 99 ? 6.156 -7.895 -4.815 1.00 84.44 99 VAL A C 1
ATOM 768 O O . VAL A 1 99 ? 5.582 -8.405 -5.768 1.00 84.44 99 VAL A O 1
ATOM 771 N N . GLU A 1 100 ? 6.731 -8.629 -3.861 1.00 81.50 100 GLU A N 1
ATOM 772 C CA . GLU A 1 100 ? 6.744 -10.097 -3.885 1.00 81.50 100 GLU A CA 1
ATOM 773 C C . GLU A 1 100 ? 5.332 -10.703 -3.940 1.00 81.50 100 GLU A C 1
ATOM 775 O O . GLU A 1 100 ? 5.093 -11.644 -4.694 1.00 81.50 100 GLU A O 1
ATOM 780 N N . LEU A 1 101 ? 4.396 -10.160 -3.156 1.00 87.56 101 LEU A N 1
ATOM 781 C CA . LEU A 1 101 ? 3.042 -10.700 -3.039 1.00 87.56 101 LEU A CA 1
ATOM 782 C C . LEU A 1 101 ? 2.144 -10.330 -4.222 1.00 87.56 101 LEU A C 1
ATOM 784 O O . LEU A 1 101 ? 1.394 -11.172 -4.713 1.00 87.56 101 LEU A O 1
ATOM 788 N N . TYR A 1 102 ? 2.201 -9.077 -4.671 1.00 88.19 102 TYR A N 1
ATOM 789 C CA . TYR A 1 102 ? 1.211 -8.538 -5.609 1.00 88.19 102 TYR A CA 1
ATOM 790 C C . TYR A 1 102 ? 1.752 -8.298 -7.008 1.00 88.19 102 TYR A C 1
ATOM 792 O O . TYR A 1 102 ? 0.981 -8.218 -7.963 1.00 88.19 102 TYR A O 1
ATOM 800 N N . LEU A 1 103 ? 3.070 -8.189 -7.139 1.00 81.25 103 LEU A N 1
ATOM 801 C CA . LEU A 1 103 ? 3.750 -7.880 -8.386 1.00 81.25 103 LEU A CA 1
ATOM 802 C C . LEU A 1 103 ? 4.875 -8.902 -8.652 1.00 81.25 103 LEU A C 1
ATOM 804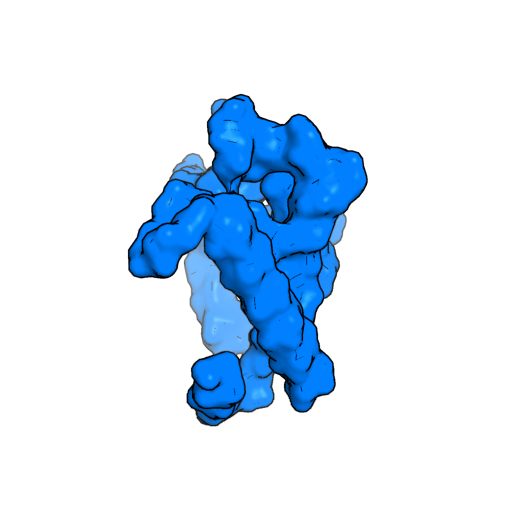 O O . LEU A 1 103 ? 6.000 -8.508 -8.966 1.00 81.25 103 LEU A O 1
ATOM 808 N N . PRO A 1 104 ? 4.610 -10.224 -8.563 1.00 66.12 104 PRO A N 1
ATOM 809 C CA . PRO A 1 104 ? 5.655 -11.243 -8.677 1.00 66.12 104 PRO A CA 1
ATOM 810 C C . PRO A 1 104 ? 6.371 -11.210 -10.034 1.00 66.12 104 PRO A C 1
ATOM 812 O O . PRO A 1 104 ? 7.531 -11.591 -10.123 1.00 66.12 104 PRO A O 1
ATOM 815 N N . ASN A 1 105 ? 5.708 -10.697 -11.076 1.00 58.91 105 ASN A N 1
ATOM 816 C CA . ASN A 1 105 ? 6.273 -10.567 -12.420 1.00 58.91 105 ASN A CA 1
ATOM 817 C C . ASN A 1 105 ? 7.145 -9.310 -12.613 1.00 58.91 105 ASN A C 1
ATOM 819 O O . ASN A 1 105 ? 7.873 -9.244 -13.598 1.00 58.91 105 ASN A O 1
ATOM 823 N N . LEU A 1 106 ? 7.082 -8.335 -11.694 1.00 55.56 106 LEU A N 1
ATOM 824 C CA . LEU A 1 106 ? 7.941 -7.138 -11.698 1.00 55.56 106 LEU A CA 1
ATOM 825 C C . LEU A 1 106 ? 9.360 -7.466 -11.228 1.00 55.56 106 LEU A C 1
ATOM 827 O O . LEU A 1 106 ? 10.313 -6.782 -11.593 1.00 55.56 106 LEU A O 1
ATOM 831 N N . ARG A 1 107 ? 9.508 -8.544 -10.449 1.00 52.81 107 ARG A N 1
ATOM 832 C CA . ARG A 1 107 ? 10.777 -9.258 -10.345 1.00 52.81 107 ARG A CA 1
ATOM 833 C C . ARG A 1 107 ? 10.894 -10.134 -11.581 1.00 52.81 107 ARG A C 1
ATOM 835 O O . ARG A 1 107 ? 10.483 -11.291 -11.588 1.00 52.81 107 ARG A O 1
ATOM 842 N N . SER A 1 108 ? 11.447 -9.570 -12.644 1.00 55.94 108 SER A N 1
ATOM 843 C CA . SER A 1 108 ? 12.042 -10.384 -13.694 1.00 55.94 108 SER A CA 1
ATOM 844 C C . SER A 1 108 ? 12.923 -11.446 -13.044 1.00 55.94 108 SER A C 1
ATOM 846 O O . SER A 1 108 ? 13.729 -11.143 -12.168 1.00 55.94 108 SER A O 1
ATOM 848 N N . GLY A 1 109 ? 12.792 -12.702 -13.470 1.00 56.62 109 GLY A N 1
ATOM 849 C CA . GLY A 1 109 ? 13.706 -13.762 -13.029 1.00 56.62 109 GLY A CA 1
ATOM 850 C C . GLY A 1 109 ? 15.178 -13.463 -13.358 1.00 56.62 109 GLY A C 1
ATOM 851 O O . GLY A 1 109 ? 16.063 -14.153 -12.863 1.00 56.62 109 GLY A O 1
ATOM 852 N N . ASP A 1 110 ? 15.434 -12.433 -14.174 1.00 65.81 110 ASP A N 1
ATOM 853 C CA . ASP A 1 110 ? 16.748 -11.860 -14.423 1.00 65.81 110 ASP A CA 1
ATOM 854 C C . ASP A 1 110 ? 17.031 -10.691 -13.454 1.00 65.81 110 ASP A C 1
ATOM 856 O O . ASP A 1 110 ? 16.320 -9.677 -13.509 1.00 65.81 110 ASP A O 1
ATOM 860 N N . PRO A 1 111 ?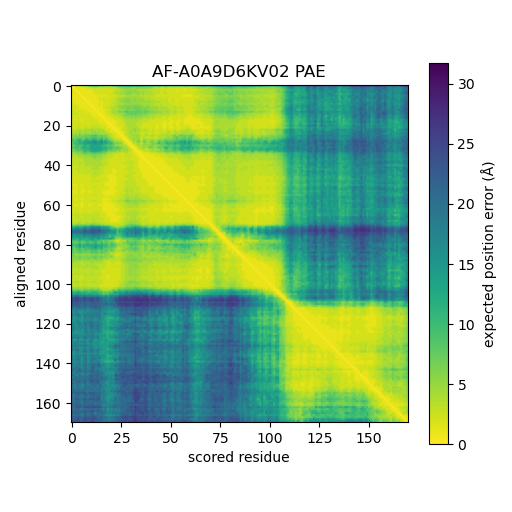 18.065 -10.795 -12.594 1.00 65.62 111 PRO A N 1
ATOM 861 C CA . PRO A 1 111 ? 18.457 -9.733 -11.667 1.00 65.62 111 PRO A CA 1
ATOM 862 C C . PRO A 1 111 ? 18.971 -8.459 -12.359 1.00 65.62 111 PRO A C 1
ATOM 864 O O . PRO A 1 111 ? 19.109 -7.436 -11.695 1.00 65.62 111 PRO A O 1
ATOM 867 N N . ASN A 1 112 ? 19.242 -8.492 -13.668 1.00 74.19 112 ASN A N 1
ATOM 868 C CA . ASN A 1 112 ? 19.696 -7.333 -14.443 1.00 74.19 112 ASN A CA 1
ATOM 869 C C . ASN A 1 112 ? 18.559 -6.601 -15.167 1.00 74.19 112 ASN A C 1
ATOM 871 O O . ASN A 1 112 ? 18.809 -5.626 -15.876 1.00 74.19 112 ASN A O 1
ATOM 875 N N . PHE A 1 113 ? 17.318 -7.070 -15.031 1.00 81.44 113 PHE A N 1
ATOM 876 C CA . PHE A 1 113 ? 16.161 -6.431 -15.636 1.00 81.44 113 PHE A CA 1
ATOM 877 C C . PHE A 1 113 ? 15.336 -5.719 -14.562 1.00 81.44 113 PHE A C 1
ATOM 879 O O . PHE A 1 113 ? 15.053 -6.262 -13.500 1.00 81.44 113 PHE A O 1
ATOM 886 N N . VAL A 1 114 ? 14.946 -4.477 -14.833 1.00 80.69 114 VAL A N 1
ATOM 887 C CA . VAL A 1 114 ? 14.050 -3.705 -13.969 1.00 80.69 114 VAL A CA 1
ATOM 888 C C . VAL A 1 114 ? 12.951 -3.164 -14.862 1.00 80.69 114 VAL A C 1
ATOM 890 O O . VAL A 1 114 ? 13.204 -2.325 -15.723 1.00 80.69 114 VAL A O 1
ATOM 893 N N . GLU A 1 115 ? 11.723 -3.651 -14.681 1.00 83.38 115 GLU A N 1
ATOM 894 C CA . GLU A 1 115 ? 10.627 -3.362 -15.611 1.00 83.38 115 GLU A CA 1
ATOM 895 C C . GLU A 1 115 ? 10.364 -1.863 -15.763 1.00 83.38 115 GLU A C 1
ATOM 897 O O . GLU A 1 115 ? 10.243 -1.376 -16.881 1.00 83.38 115 GLU A O 1
ATOM 902 N N . MET A 1 116 ? 10.375 -1.106 -14.666 1.00 82.25 116 MET A N 1
ATOM 903 C CA . MET A 1 116 ? 10.198 0.348 -14.729 1.00 82.25 116 MET A CA 1
ATOM 904 C C . MET A 1 116 ? 11.303 1.059 -15.522 1.00 82.25 116 MET A C 1
ATOM 906 O O . MET A 1 116 ? 11.000 1.989 -16.266 1.00 82.25 116 MET A O 1
ATOM 910 N N . LEU A 1 117 ? 12.560 0.611 -15.424 1.00 86.69 117 LEU A N 1
ATOM 911 C CA . LEU A 1 117 ? 13.652 1.153 -16.241 1.00 86.69 117 LEU A CA 1
ATOM 912 C C . LEU A 1 117 ? 13.464 0.812 -17.716 1.00 86.69 117 LEU A C 1
ATOM 914 O O . LEU A 1 117 ? 13.652 1.663 -18.584 1.00 86.69 117 LEU A O 1
ATOM 918 N N . TYR A 1 118 ? 13.051 -0.421 -17.992 1.00 90.25 118 TYR A N 1
ATOM 919 C CA . TYR A 1 118 ? 12.832 -0.882 -19.350 1.00 90.25 118 TYR A CA 1
ATOM 920 C C . TYR A 1 118 ? 11.679 -0.141 -20.030 1.00 90.25 118 TYR A C 1
ATOM 922 O O . TYR A 1 118 ? 11.826 0.293 -21.170 1.00 90.25 118 TYR A O 1
ATOM 930 N N . LEU A 1 119 ? 10.553 0.048 -19.340 1.00 90.62 119 LEU A N 1
ATOM 931 C CA . LEU A 1 119 ? 9.401 0.773 -19.878 1.00 90.62 119 LEU A CA 1
ATOM 932 C C . LEU A 1 119 ? 9.709 2.263 -20.062 1.00 90.62 119 LEU A C 1
ATOM 934 O O . LEU A 1 119 ? 9.385 2.816 -21.109 1.00 90.62 119 LEU A O 1
ATOM 938 N N . ALA A 1 120 ? 10.439 2.884 -19.127 1.00 88.81 120 ALA A N 1
ATOM 939 C CA . ALA A 1 120 ? 10.902 4.264 -19.283 1.00 88.81 120 ALA A CA 1
ATOM 940 C C . ALA A 1 120 ? 11.835 4.446 -20.496 1.00 88.81 120 ALA A C 1
ATOM 942 O O . ALA A 1 120 ? 11.825 5.494 -21.138 1.00 88.81 120 ALA A O 1
ATOM 943 N N . ALA A 1 121 ? 12.639 3.429 -20.823 1.00 93.44 121 ALA A N 1
ATOM 944 C CA . ALA A 1 121 ? 13.529 3.440 -21.982 1.00 93.44 121 ALA A CA 1
ATOM 945 C C . ALA A 1 121 ? 12.830 3.088 -23.307 1.00 93.44 121 ALA A C 1
ATOM 947 O O . ALA A 1 121 ? 13.351 3.424 -24.371 1.00 93.44 121 ALA A O 1
ATOM 948 N N . ASN A 1 122 ? 11.683 2.401 -23.255 1.00 95.25 122 ASN A N 1
ATOM 949 C CA . ASN A 1 122 ? 10.961 1.884 -24.420 1.00 95.25 122 ASN A CA 1
ATOM 950 C C . ASN A 1 122 ? 9.449 2.195 -24.310 1.00 95.25 122 ASN A C 1
ATOM 952 O O . ASN A 1 122 ? 8.654 1.287 -24.040 1.00 95.25 122 ASN A O 1
ATOM 956 N N . PRO A 1 123 ? 9.030 3.463 -24.515 1.00 94.31 123 PRO A N 1
ATOM 957 C CA . PRO A 1 123 ? 7.637 3.886 -24.322 1.00 94.31 123 PRO A CA 1
ATOM 958 C C . PRO A 1 123 ? 6.626 3.155 -25.215 1.00 94.31 123 PRO A C 1
ATOM 960 O O . PRO A 1 123 ? 5.475 2.972 -24.834 1.00 94.31 123 PRO A O 1
ATOM 963 N N . ASP A 1 124 ? 7.051 2.679 -26.387 1.00 95.88 124 ASP A N 1
ATOM 964 C CA . ASP A 1 124 ? 6.215 1.884 -27.290 1.00 95.88 124 ASP A CA 1
ATOM 965 C C . ASP A 1 124 ? 5.785 0.543 -26.671 1.00 95.88 124 ASP A C 1
ATOM 967 O O . ASP A 1 124 ? 4.659 0.086 -26.890 1.00 95.88 124 ASP A O 1
ATOM 971 N N . VAL A 1 125 ? 6.650 -0.055 -25.845 1.00 94.62 125 VAL A N 1
ATOM 972 C CA . VAL A 1 125 ? 6.338 -1.269 -25.081 1.00 94.62 125 VAL A CA 1
ATOM 973 C C . VAL A 1 125 ? 5.349 -0.950 -23.962 1.00 94.62 125 VAL A C 1
ATOM 975 O O . VAL A 1 125 ? 4.390 -1.697 -23.761 1.00 94.62 125 VAL A O 1
ATOM 978 N N . GLU A 1 126 ? 5.544 0.167 -23.255 1.00 92.25 126 GLU A N 1
ATOM 979 C CA . GLU A 1 126 ? 4.606 0.629 -22.226 1.00 92.25 126 GLU A CA 1
ATOM 980 C C . GLU A 1 126 ? 3.210 0.867 -22.818 1.00 92.25 126 GLU A C 1
ATOM 982 O O . GLU A 1 126 ? 2.204 0.407 -22.271 1.00 92.25 126 GLU A O 1
ATOM 987 N N . ASP A 1 127 ? 3.144 1.518 -23.978 1.00 92.19 127 ASP A N 1
ATOM 988 C CA . ASP A 1 127 ? 1.893 1.776 -24.679 1.00 92.19 127 ASP A CA 1
ATOM 989 C C . ASP A 1 127 ? 1.198 0.475 -25.108 1.00 92.19 127 ASP A C 1
ATOM 991 O O . ASP A 1 127 ? -0.021 0.357 -24.973 1.00 92.19 127 ASP A O 1
ATOM 995 N N . ALA A 1 128 ? 1.946 -0.525 -25.580 1.00 91.31 128 ALA A N 1
ATOM 996 C CA . ALA A 1 128 ? 1.400 -1.837 -25.928 1.00 91.31 128 ALA A CA 1
ATOM 997 C C . ALA A 1 128 ? 0.858 -2.598 -24.701 1.00 91.31 128 ALA A C 1
ATOM 999 O O . ALA A 1 128 ? -0.206 -3.218 -24.781 1.00 91.31 128 ALA A O 1
ATOM 1000 N N . ILE A 1 129 ? 1.509 -2.494 -23.537 1.00 86.62 129 ILE A N 1
ATOM 1001 C CA . ILE A 1 129 ? 0.967 -3.023 -22.271 1.00 86.62 129 ILE A CA 1
ATOM 1002 C C . ILE A 1 129 ? -0.317 -2.283 -21.893 1.00 86.62 129 ILE A C 1
ATOM 1004 O O . ILE A 1 129 ? -1.317 -2.912 -21.542 1.00 86.62 129 ILE A O 1
ATOM 1008 N N . ARG A 1 130 ? -0.335 -0.950 -22.018 1.00 83.00 130 ARG A N 1
ATOM 1009 C CA . ARG A 1 130 ? -1.511 -0.123 -21.709 1.00 83.00 130 ARG A CA 1
ATOM 1010 C C . ARG A 1 130 ? -2.707 -0.457 -22.608 1.00 83.00 130 ARG A C 1
ATOM 1012 O O . ARG A 1 130 ? -3.846 -0.395 -22.151 1.00 83.00 130 ARG A O 1
ATOM 1019 N N . ARG A 1 131 ? -2.454 -0.855 -23.860 1.00 88.00 131 ARG A N 1
ATOM 1020 C CA . ARG A 1 131 ? -3.466 -1.378 -24.797 1.00 88.00 131 ARG A CA 1
ATOM 1021 C C . ARG A 1 131 ? -3.851 -2.842 -24.542 1.00 88.00 131 ARG A C 1
ATOM 1023 O O . ARG A 1 131 ? -4.819 -3.318 -25.126 1.00 88.00 131 ARG A O 1
ATOM 1030 N N . GLY A 1 132 ? -3.144 -3.546 -23.657 1.00 84.94 132 GLY A N 1
ATOM 1031 C CA . GLY A 1 132 ? -3.376 -4.958 -23.346 1.00 84.94 132 GLY A CA 1
ATOM 1032 C C . GLY A 1 132 ? -2.833 -5.931 -24.397 1.00 84.94 132 GLY A C 1
ATOM 1033 O O . GLY A 1 132 ? -3.221 -7.095 -24.401 1.00 84.94 132 GLY A O 1
ATOM 1034 N N . GLU A 1 133 ? -1.957 -5.464 -25.287 1.00 90.56 133 GLU A N 1
ATOM 1035 C CA . GLU A 1 133 ? -1.299 -6.274 -26.323 1.00 90.56 133 GLU A CA 1
ATOM 1036 C C . GLU A 1 133 ? -0.116 -7.068 -25.749 1.00 90.56 133 GLU A C 1
ATOM 1038 O O . GLU A 1 133 ? 0.212 -8.146 -26.242 1.00 90.56 133 GLU A O 1
ATOM 1043 N N . LEU A 1 134 ? 0.508 -6.547 -24.688 1.00 86.06 134 LEU A N 1
ATOM 1044 C CA . LEU A 1 134 ? 1.621 -7.170 -23.976 1.00 86.06 134 LEU A CA 1
ATOM 1045 C C . LEU A 1 134 ? 1.296 -7.350 -22.493 1.00 86.06 134 LEU A C 1
ATOM 1047 O O . LEU A 1 134 ? 0.608 -6.537 -21.881 1.00 86.06 134 LEU A O 1
ATOM 1051 N N . ILE A 1 135 ? 1.829 -8.428 -21.915 1.00 78.56 135 ILE A N 1
ATOM 1052 C CA . ILE A 1 135 ? 1.591 -8.798 -20.513 1.00 78.56 135 ILE A CA 1
ATOM 1053 C C . ILE A 1 135 ? 2.518 -8.022 -19.564 1.00 78.56 135 ILE A C 1
ATOM 1055 O O . ILE A 1 135 ? 2.106 -7.678 -18.460 1.00 78.56 135 ILE A O 1
ATOM 1059 N N . SER A 1 136 ? 3.764 -7.772 -19.976 1.00 84.56 136 SER A N 1
ATOM 1060 C CA . SER A 1 136 ? 4.765 -7.024 -19.207 1.00 84.56 136 SER A CA 1
ATOM 1061 C C . SER A 1 136 ? 5.939 -6.599 -20.094 1.00 84.56 136 SER A C 1
ATOM 1063 O O . SER A 1 136 ? 6.175 -7.176 -21.163 1.00 84.56 136 SER A O 1
ATOM 1065 N N . GLY A 1 137 ? 6.719 -5.621 -19.635 1.00 87.81 137 GLY A N 1
ATOM 1066 C CA . GLY A 1 137 ? 7.964 -5.205 -20.276 1.00 87.81 137 GLY A CA 1
ATOM 1067 C C . GLY A 1 137 ? 9.004 -6.322 -20.249 1.00 87.81 137 GLY A C 1
ATOM 1068 O O . GLY A 1 137 ? 9.717 -6.526 -21.228 1.00 87.81 137 GLY A O 1
ATOM 1069 N N . PHE A 1 138 ? 9.036 -7.112 -19.170 1.00 86.44 138 PHE A N 1
ATOM 1070 C CA . PHE A 1 138 ? 9.914 -8.281 -19.072 1.00 86.44 138 PHE A CA 1
ATOM 1071 C C . PHE A 1 138 ? 9.595 -9.335 -20.135 1.00 86.44 138 PHE A C 1
ATOM 1073 O O . PHE A 1 138 ? 10.507 -9.869 -20.768 1.00 86.44 138 PHE A O 1
ATOM 1080 N N . HIS A 1 139 ? 8.307 -9.608 -20.366 1.00 85.69 139 HIS A N 1
ATOM 1081 C CA . HIS A 1 139 ? 7.868 -10.537 -21.403 1.00 85.69 139 HIS A CA 1
ATOM 1082 C C . HIS A 1 139 ? 8.345 -10.080 -22.785 1.00 85.69 139 HIS A C 1
ATOM 1084 O O . HIS A 1 139 ? 8.921 -10.864 -23.536 1.00 85.69 139 HIS A O 1
ATOM 1090 N N . HIS A 1 140 ? 8.164 -8.794 -23.097 1.00 92.38 140 HIS A N 1
ATOM 1091 C CA . HIS A 1 140 ? 8.654 -8.213 -24.343 1.00 92.38 140 HIS A CA 1
ATOM 1092 C C . HIS A 1 140 ? 10.175 -8.335 -24.482 1.00 92.38 140 HIS A C 1
ATOM 1094 O O . HIS A 1 140 ? 10.670 -8.804 -25.508 1.00 92.38 140 HIS A O 1
ATOM 1100 N N . TRP A 1 141 ? 10.923 -7.942 -23.448 1.00 91.00 141 TRP A N 1
ATOM 1101 C CA . TRP A 1 141 ? 12.381 -7.978 -23.458 1.00 91.00 141 TRP A CA 1
ATOM 1102 C C . TRP A 1 141 ? 12.930 -9.381 -23.709 1.00 91.00 141 TRP A C 1
ATOM 1104 O O . TRP A 1 141 ? 13.774 -9.557 -24.589 1.00 91.00 141 TRP A O 1
ATOM 1114 N N . ARG A 1 142 ? 12.419 -10.371 -22.969 1.00 88.56 142 ARG A N 1
ATOM 1115 C CA . ARG A 1 142 ? 12.830 -11.774 -23.067 1.00 88.56 142 ARG A CA 1
ATOM 1116 C C . ARG A 1 142 ? 12.584 -12.348 -24.463 1.00 88.56 142 ARG A C 1
ATOM 1118 O O . ARG A 1 142 ? 13.438 -13.064 -24.979 1.00 88.56 142 ARG A O 1
ATOM 1125 N N . ASP A 1 143 ? 11.431 -12.053 -25.058 1.00 89.62 143 ASP A N 1
ATOM 1126 C CA . ASP A 1 143 ? 11.002 -12.718 -26.290 1.00 89.62 143 ASP A CA 1
ATOM 1127 C C . ASP A 1 143 ? 11.566 -12.042 -27.550 1.00 89.62 143 ASP A C 1
ATOM 1129 O O . ASP A 1 143 ? 11.956 -12.723 -28.504 1.00 89.62 143 ASP A O 1
ATOM 1133 N N . ILE A 1 144 ? 11.612 -10.704 -27.566 1.00 90.88 144 ILE A N 1
ATOM 1134 C CA . ILE A 1 144 ? 11.940 -9.920 -28.768 1.00 90.88 144 ILE A CA 1
ATOM 1135 C C . ILE A 1 144 ? 12.918 -8.780 -28.461 1.00 90.88 144 ILE A C 1
ATOM 1137 O O . ILE A 1 144 ? 13.851 -8.554 -29.233 1.00 90.88 144 ILE A O 1
ATOM 1141 N N . GLY A 1 145 ? 12.788 -8.106 -27.316 1.00 90.38 145 GLY A N 1
ATOM 1142 C CA . GLY A 1 145 ? 13.567 -6.904 -27.011 1.00 90.38 145 GLY A CA 1
ATOM 1143 C C . GLY A 1 145 ? 15.087 -7.110 -26.987 1.00 90.38 145 GLY A C 1
ATOM 1144 O O . GLY A 1 145 ? 15.816 -6.211 -27.397 1.00 90.38 145 GLY A O 1
ATOM 1145 N N . GLN A 1 146 ? 15.582 -8.291 -26.594 1.00 89.38 146 GLN A N 1
ATOM 1146 C CA . GLN A 1 146 ? 17.010 -8.632 -26.708 1.00 89.38 146 GLN A CA 1
ATOM 1147 C C . GLN A 1 146 ? 17.487 -8.682 -28.167 1.00 89.38 146 GLN A C 1
ATOM 1149 O O . GLN A 1 146 ? 18.571 -8.194 -28.480 1.00 89.38 146 GLN A O 1
ATOM 1154 N N . ARG A 1 147 ? 16.673 -9.241 -29.073 1.00 92.75 147 ARG A N 1
ATOM 1155 C CA . ARG A 1 147 ? 16.995 -9.346 -30.509 1.00 92.75 147 ARG A CA 1
ATOM 1156 C C . ARG A 1 147 ? 16.937 -7.991 -31.204 1.00 92.75 147 ARG A C 1
ATOM 1158 O O . ARG A 1 147 ? 17.701 -7.746 -32.128 1.00 92.75 147 ARG A O 1
ATOM 1165 N N . GLU A 1 148 ? 16.049 -7.121 -30.738 1.00 92.38 148 GLU A N 1
ATOM 1166 C CA . GLU A 1 148 ? 15.927 -5.735 -31.196 1.00 92.38 148 GLU A CA 1
ATOM 1167 C C . GLU A 1 148 ? 17.007 -4.805 -30.623 1.00 92.38 148 GLU A C 1
ATOM 1169 O O . GLU A 1 148 ? 17.098 -3.652 -31.038 1.00 92.38 148 GLU A O 1
ATOM 1174 N N . GLY A 1 149 ? 17.815 -5.265 -29.660 1.00 92.56 149 GLY A N 1
ATOM 1175 C CA . GLY A 1 149 ? 18.803 -4.420 -28.987 1.00 92.56 149 GLY A CA 1
ATOM 1176 C C . GLY A 1 149 ? 18.171 -3.310 -28.139 1.00 92.56 149 GLY A C 1
ATOM 1177 O O . GLY A 1 149 ? 18.752 -2.233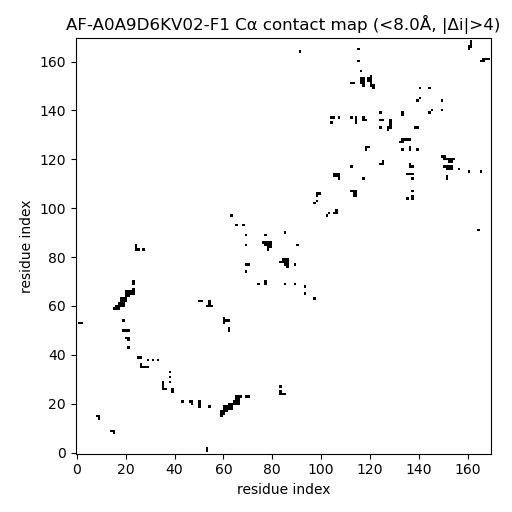 -27.997 1.00 92.56 149 GLY A O 1
ATOM 1178 N N . ARG A 1 150 ? 16.969 -3.545 -27.590 1.00 93.38 150 ARG A N 1
ATOM 1179 C CA . ARG A 1 150 ? 16.275 -2.576 -26.730 1.00 93.38 150 ARG A CA 1
ATOM 1180 C C . ARG A 1 150 ? 17.098 -2.272 -25.485 1.00 93.38 150 ARG A C 1
ATOM 1182 O O . ARG A 1 150 ? 17.650 -3.172 -24.851 1.00 93.38 150 ARG A O 1
ATOM 1189 N N . ARG A 1 151 ? 17.130 -0.996 -25.101 1.00 92.19 151 ARG A N 1
ATOM 1190 C CA . ARG A 1 151 ? 17.849 -0.549 -23.903 1.00 92.19 151 ARG A CA 1
ATOM 1191 C C . ARG A 1 151 ? 17.138 -1.053 -22.651 1.00 92.19 151 ARG A C 1
ATOM 1193 O O . ARG A 1 151 ? 15.913 -1.029 -22.585 1.00 92.19 151 ARG A O 1
ATOM 1200 N N . LEU A 1 152 ? 17.918 -1.470 -21.658 1.00 89.81 152 LEU A N 1
ATOM 1201 C CA . LEU A 1 152 ? 17.414 -1.907 -20.352 1.00 89.81 152 LEU A CA 1
ATOM 1202 C C . LEU A 1 152 ? 17.045 -0.742 -19.424 1.00 89.81 152 LEU A C 1
ATOM 1204 O O . LEU A 1 152 ? 16.258 -0.928 -18.503 1.00 89.81 152 LEU A O 1
ATOM 1208 N N . ALA A 1 153 ? 17.603 0.443 -19.677 1.00 87.69 153 ALA A N 1
ATOM 1209 C CA . ALA A 1 153 ? 17.392 1.654 -18.897 1.00 87.69 153 ALA A CA 1
ATOM 1210 C C . ALA A 1 153 ? 17.537 2.904 -19.790 1.00 87.69 153 ALA A C 1
ATOM 1212 O O . ALA A 1 153 ? 18.231 2.844 -20.815 1.00 87.69 153 ALA A O 1
ATOM 1213 N N . PRO A 1 154 ? 16.883 4.029 -19.442 1.00 86.94 154 PRO A N 1
ATOM 1214 C CA . PRO A 1 154 ? 17.086 5.302 -20.115 1.00 86.94 154 PRO A CA 1
ATOM 1215 C C . PRO A 1 154 ? 18.479 5.855 -19.786 1.00 86.94 154 PRO A C 1
ATOM 1217 O O . PRO A 1 154 ? 19.075 5.507 -18.770 1.00 86.94 154 PRO A O 1
ATOM 1220 N N . GLU A 1 155 ? 18.991 6.750 -20.632 1.00 85.75 155 GLU A N 1
ATOM 1221 C CA . GLU A 1 155 ? 20.274 7.431 -20.377 1.00 85.75 155 GLU A CA 1
ATOM 1222 C C . GLU A 1 155 ? 20.222 8.305 -19.121 1.00 85.75 155 GLU A C 1
ATOM 1224 O O . GLU A 1 155 ? 21.207 8.427 -18.399 1.00 85.75 155 GLU A O 1
ATOM 1229 N N . VAL A 1 156 ? 19.052 8.885 -18.851 1.00 85.06 156 VAL A N 1
ATOM 1230 C CA . VAL A 1 156 ? 18.774 9.663 -17.647 1.00 85.06 156 VAL A CA 1
ATOM 1231 C C . VAL A 1 156 ? 17.652 8.967 -16.895 1.00 85.06 156 VAL A C 1
ATOM 1233 O O . VAL A 1 156 ? 16.533 8.861 -17.397 1.00 85.06 156 VAL A O 1
ATOM 1236 N N . ILE A 1 157 ? 17.959 8.480 -15.694 1.00 78.38 157 ILE A N 1
ATOM 1237 C CA . ILE A 1 157 ? 16.981 7.828 -14.821 1.00 78.38 157 ILE A CA 1
ATOM 1238 C C . ILE A 1 157 ? 16.068 8.908 -14.218 1.00 78.38 157 ILE A C 1
ATOM 1240 O O . ILE A 1 157 ? 16.579 9.825 -13.571 1.00 78.38 157 ILE A O 1
ATOM 1244 N N . PRO A 1 158 ? 14.735 8.821 -14.398 1.00 76.56 158 PRO A N 1
ATOM 1245 C CA . PRO A 1 158 ? 13.800 9.756 -13.782 1.00 76.56 158 PRO A CA 1
ATOM 1246 C C . PRO A 1 158 ? 13.918 9.766 -12.255 1.00 76.56 158 PRO A C 1
ATOM 1248 O O . PRO A 1 158 ? 13.951 8.707 -11.629 1.00 76.56 158 PRO A O 1
ATOM 1251 N N . GLU A 1 159 ? 13.902 10.957 -11.651 1.00 74.00 159 GLU A N 1
ATOM 1252 C CA . GLU A 1 159 ? 14.032 11.131 -10.195 1.00 74.00 159 GLU A CA 1
ATOM 1253 C C . GLU A 1 159 ? 12.977 10.333 -9.411 1.00 74.00 159 GLU A C 1
ATOM 1255 O O . GLU A 1 159 ? 13.268 9.722 -8.382 1.00 74.00 159 GLU A O 1
ATOM 1260 N N . SER A 1 160 ? 11.770 10.242 -9.975 1.00 67.19 160 SER A N 1
ATOM 1261 C CA . SER A 1 160 ? 10.654 9.474 -9.425 1.00 67.19 160 SER A CA 1
ATOM 1262 C C . SER A 1 160 ? 10.984 8.001 -9.178 1.00 67.19 160 SER A C 1
ATOM 1264 O O . SER A 1 160 ? 10.441 7.416 -8.243 1.00 67.19 160 SER A O 1
ATOM 1266 N N . LEU A 1 161 ? 11.882 7.389 -9.958 1.00 63.44 161 LEU A N 1
ATOM 1267 C CA . LEU A 1 161 ? 12.264 5.988 -9.766 1.00 63.44 161 LEU A CA 1
ATOM 1268 C C . LEU A 1 161 ? 13.174 5.791 -8.544 1.00 63.44 161 LEU A C 1
ATOM 1270 O O . LEU A 1 161 ? 13.077 4.754 -7.886 1.00 63.44 161 LEU A O 1
ATOM 1274 N N . TYR A 1 162 ? 13.980 6.794 -8.180 1.00 68.06 162 TYR A N 1
ATOM 1275 C CA . TYR A 1 162 ? 14.719 6.790 -6.912 1.00 68.06 162 TYR A CA 1
ATOM 1276 C C . TYR A 1 162 ? 13.779 7.026 -5.731 1.00 68.06 162 TYR A C 1
ATOM 1278 O O . TYR A 1 162 ? 13.844 6.309 -4.735 1.00 68.06 162 TYR A O 1
ATOM 1286 N N . THR A 1 163 ? 12.848 7.980 -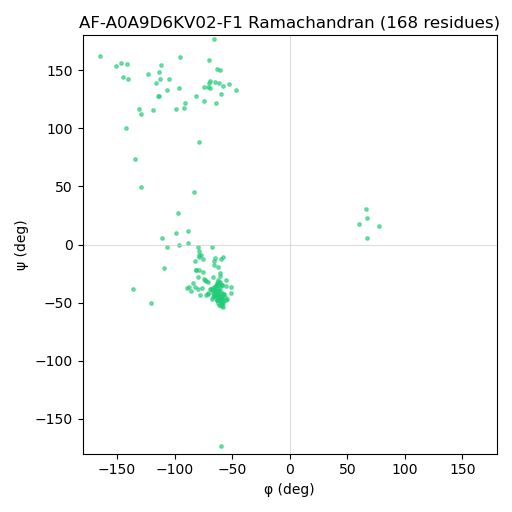5.853 1.00 59.97 163 THR A N 1
ATOM 1287 C CA . THR A 1 163 ? 11.862 8.275 -4.799 1.00 59.97 163 THR A CA 1
ATOM 1288 C C . THR A 1 163 ? 10.970 7.070 -4.487 1.00 59.97 163 THR A C 1
ATOM 1290 O O . THR A 1 163 ? 10.588 6.858 -3.339 1.00 59.97 163 THR A O 1
ATOM 1293 N N . LEU A 1 164 ? 10.660 6.253 -5.496 1.00 53.69 164 LEU A N 1
ATOM 1294 C CA . LEU A 1 164 ? 9.896 5.013 -5.344 1.00 53.69 164 LEU A CA 1
ATOM 1295 C C . LEU A 1 164 ? 10.735 3.832 -4.817 1.00 53.69 164 LEU A C 1
ATOM 1297 O O . LEU A 1 164 ? 10.188 2.748 -4.614 1.00 53.69 164 LEU A O 1
ATOM 1301 N N . GLY A 1 165 ? 12.042 4.014 -4.598 1.00 57.88 165 GLY A N 1
ATOM 1302 C CA . GLY A 1 165 ? 12.945 2.968 -4.109 1.00 57.88 165 GLY A CA 1
ATOM 1303 C C . GLY A 1 165 ? 13.166 1.829 -5.107 1.00 57.88 165 GLY A C 1
ATOM 1304 O O . GLY A 1 165 ? 13.498 0.715 -4.703 1.00 57.88 165 GLY A O 1
ATOM 1305 N N . VAL A 1 166 ? 12.949 2.086 -6.401 1.00 61.41 166 VAL A N 1
ATOM 1306 C CA . VAL A 1 166 ? 13.131 1.100 -7.479 1.00 61.41 166 VAL A CA 1
ATOM 1307 C C . VAL A 1 166 ? 14.618 0.864 -7.748 1.00 61.41 166 VAL A C 1
ATOM 1309 O O . VAL A 1 166 ? 15.008 -0.230 -8.147 1.00 61.41 166 VAL A O 1
ATOM 1312 N N . ILE A 1 167 ? 15.440 1.891 -7.528 1.00 63.62 167 ILE A N 1
ATOM 1313 C CA . ILE A 1 167 ? 16.885 1.910 -7.767 1.00 63.62 167 ILE A CA 1
ATOM 1314 C C . ILE A 1 167 ? 17.526 2.673 -6.613 1.00 63.62 167 ILE A C 1
ATOM 1316 O O . ILE A 1 167 ? 16.960 3.663 -6.142 1.00 63.62 167 ILE A O 1
ATOM 1320 N N . ASP A 1 168 ? 18.696 2.227 -6.161 1.00 67.38 168 ASP A N 1
ATOM 1321 C CA . ASP A 1 168 ? 19.475 2.985 -5.188 1.00 67.38 168 ASP A CA 1
ATOM 1322 C C . ASP A 1 168 ? 20.052 4.257 -5.838 1.00 67.38 168 ASP A C 1
ATOM 1324 O O . ASP A 1 168 ? 20.475 4.214 -6.998 1.00 67.38 168 ASP A O 1
ATOM 1328 N N . PRO A 1 169 ? 20.046 5.402 -5.134 1.00 64.56 169 PRO A N 1
ATOM 1329 C CA . PRO A 1 169 ? 20.671 6.618 -5.638 1.00 64.56 169 PRO A CA 1
ATOM 1330 C C . PRO A 1 169 ? 22.181 6.405 -5.862 1.00 64.56 169 PRO A C 1
ATOM 1332 O O . PRO A 1 169 ? 22.782 5.583 -5.163 1.00 64.56 169 PRO A O 1
ATOM 1335 N N . PRO A 1 170 ? 22.776 7.116 -6.839 1.00 62.22 170 PRO A N 1
ATOM 1336 C CA . PRO A 1 170 ? 24.207 7.037 -7.131 1.00 62.22 170 PRO A CA 1
ATOM 1337 C C . PRO A 1 170 ? 25.093 7.502 -5.968 1.00 62.22 170 PRO A C 1
ATOM 1339 O O . PRO A 1 170 ? 24.639 8.344 -5.157 1.00 62.22 170 PRO A O 1
#

pLDDT: mean 85.4, std 11.3, range [52.81, 98.12]

Radius of gyration: 19.79 Å; Cα contacts (8 Å, |Δi|>4): 154; chains: 1; bounding box: 43×32×55 Å

Foldseek 3Di:
DLVVVVVVVCVVPVPDAEEDEQALFADPDDPPPDDRVVVRVVVSVVSVVVLVVSQVVDVRYHYQYLNCLLCDPVVVQQADPVSGHGDPVSVCVSVVVVCVPPVVVCPQPDPLAGQVQQCVQPVVVVVCVVVVVDPGSSRCCVPPVVVVVRDRGDPDHDPVCCVSVSDPDD